Protein AF-A0AA38G7N3-F1 (afdb_monomer_lite)

Structure (mmCIF, N/CA/C/O backbone):
data_AF-A0AA38G7N3-F1
#
_entry.id   AF-A0AA38G7N3-F1
#
loop_
_atom_site.group_PDB
_atom_site.id
_atom_site.type_symbol
_atom_site.label_atom_id
_atom_site.label_alt_id
_atom_site.label_comp_id
_atom_site.label_asym_id
_atom_site.label_entity_id
_atom_site.label_seq_id
_atom_site.pdbx_PDB_ins_code
_atom_site.Cartn_x
_atom_site.Cartn_y
_atom_site.Cartn_z
_atom_site.occupancy
_atom_site.B_iso_or_equiv
_atom_site.auth_seq_id
_atom_site.auth_comp_id
_atom_site.auth_asym_id
_atom_site.auth_atom_id
_atom_site.pdbx_PDB_model_num
ATOM 1 N N . VAL A 1 1 ? 6.280 -7.141 40.605 1.00 56.66 1 VAL A N 1
ATOM 2 C CA . VAL A 1 1 ? 7.284 -6.150 40.138 1.00 56.66 1 VAL A CA 1
ATOM 3 C C . VAL A 1 1 ? 6.801 -5.574 38.814 1.00 56.66 1 VAL A C 1
ATOM 5 O O . VAL A 1 1 ? 6.368 -6.355 37.980 1.00 56.66 1 VAL A O 1
ATOM 8 N N . LYS A 1 2 ? 6.812 -4.248 38.618 1.00 65.69 2 LYS A N 1
ATOM 9 C CA . LYS A 1 2 ? 6.486 -3.634 37.316 1.00 65.69 2 LYS A CA 1
ATOM 10 C C . LYS A 1 2 ? 7.742 -3.665 36.441 1.00 65.69 2 LYS A C 1
ATOM 12 O O . LYS A 1 2 ? 8.681 -2.908 36.693 1.00 65.69 2 LYS A O 1
ATOM 17 N N . LEU A 1 3 ? 7.789 -4.608 35.503 1.00 78.12 3 LEU A N 1
ATOM 18 C CA . LEU A 1 3 ? 8.954 -4.843 34.642 1.00 78.12 3 LEU A CA 1
ATOM 19 C C . LEU A 1 3 ? 8.953 -3.947 33.402 1.00 78.12 3 LEU A C 1
ATOM 21 O O . LEU A 1 3 ? 10.019 -3.579 32.917 1.00 78.12 3 LEU A O 1
ATOM 25 N N . ASP A 1 4 ? 7.774 -3.539 32.942 1.00 82.88 4 ASP A N 1
ATOM 26 C CA . ASP A 1 4 ? 7.640 -2.739 31.733 1.00 82.88 4 ASP A CA 1
ATOM 27 C C . ASP A 1 4 ? 8.086 -1.290 32.006 1.00 82.88 4 ASP A C 1
ATOM 29 O O . ASP A 1 4 ? 7.532 -0.593 32.868 1.00 82.88 4 ASP A O 1
ATOM 33 N N . ARG A 1 5 ? 9.121 -0.838 31.287 1.00 86.62 5 ARG A N 1
ATOM 34 C CA . ARG A 1 5 ? 9.726 0.497 31.410 1.00 86.62 5 ARG A CA 1
ATOM 35 C C . ARG A 1 5 ? 9.989 1.082 30.026 1.00 86.62 5 ARG A C 1
ATOM 37 O O . ARG A 1 5 ? 10.349 0.355 29.107 1.00 86.62 5 ARG A O 1
ATOM 44 N N . ALA A 1 6 ? 9.861 2.399 29.904 1.00 85.00 6 ALA A N 1
ATOM 45 C CA . ALA A 1 6 ? 10.333 3.155 28.749 1.00 85.00 6 ALA A CA 1
ATOM 46 C C . ALA A 1 6 ? 11.494 4.054 29.187 1.00 85.00 6 ALA A C 1
ATOM 48 O O . ALA A 1 6 ? 11.444 4.651 30.262 1.00 85.00 6 ALA A O 1
ATOM 49 N N . LEU A 1 7 ? 12.533 4.136 28.359 1.00 89.75 7 LEU A N 1
ATOM 50 C CA . LEU A 1 7 ? 13.671 5.033 28.546 1.00 89.75 7 LEU A CA 1
ATOM 51 C C . LEU A 1 7 ? 13.673 6.039 27.397 1.00 89.75 7 LEU A C 1
ATOM 53 O O . LEU A 1 7 ? 13.518 5.662 26.238 1.00 89.75 7 LEU A O 1
ATOM 57 N N . ILE A 1 8 ? 13.810 7.318 27.733 1.00 86.25 8 ILE A N 1
ATOM 58 C CA . ILE A 1 8 ? 13.671 8.449 26.812 1.00 86.25 8 ILE A CA 1
ATOM 59 C C . ILE A 1 8 ? 14.847 9.388 27.083 1.00 86.25 8 ILE A C 1
ATOM 61 O O . ILE A 1 8 ? 15.152 9.676 28.240 1.00 86.25 8 ILE A O 1
ATOM 65 N N . SER A 1 9 ? 15.533 9.841 26.031 1.00 87.69 9 SER A N 1
ATOM 66 C CA . SER A 1 9 ? 16.610 10.824 26.172 1.00 87.69 9 SER A CA 1
ATOM 67 C C . SER A 1 9 ? 16.038 12.216 26.444 1.00 87.69 9 SER A C 1
ATOM 69 O O . SER A 1 9 ? 14.966 12.561 25.950 1.00 87.69 9 SER A O 1
ATOM 71 N N . ALA A 1 10 ? 16.766 13.040 27.202 1.00 85.50 10 ALA A N 1
ATOM 72 C CA . ALA A 1 10 ? 16.319 14.390 27.555 1.00 85.50 10 ALA A CA 1
ATOM 73 C C . ALA A 1 10 ? 15.984 15.238 26.313 1.00 85.50 10 ALA A C 1
ATOM 75 O O . ALA A 1 10 ? 14.945 15.888 26.273 1.00 85.50 10 ALA A O 1
ATOM 76 N N . ASN A 1 11 ? 16.808 15.144 25.266 1.00 84.06 11 ASN A N 1
ATOM 77 C CA . ASN A 1 11 ? 16.597 15.844 23.996 1.00 84.06 11 ASN A CA 1
ATOM 78 C C . ASN A 1 11 ? 15.241 15.483 23.363 1.00 84.06 11 ASN A C 1
ATOM 80 O O . ASN A 1 11 ? 14.572 16.328 22.782 1.00 84.06 11 ASN A O 1
ATOM 84 N N . TRP A 1 12 ? 14.797 14.233 23.517 1.00 77.31 12 TRP A N 1
ATOM 85 C CA . TRP A 1 12 ? 13.557 13.753 22.911 1.00 77.31 12 TRP A CA 1
ATOM 86 C C . TRP A 1 12 ? 12.296 14.249 23.630 1.00 77.31 12 TRP A C 1
ATOM 88 O O . TRP A 1 12 ? 11.263 14.420 22.990 1.00 77.31 12 TRP A O 1
ATOM 98 N N . ILE A 1 13 ? 12.391 14.530 24.937 1.00 79.81 13 ILE A N 1
ATOM 99 C CA . ILE A 1 13 ? 11.315 15.159 25.727 1.00 79.81 13 ILE A CA 1
ATOM 100 C C . ILE A 1 13 ? 11.055 16.591 25.255 1.00 79.81 13 ILE A C 1
ATOM 102 O O . ILE A 1 13 ? 9.915 17.042 25.262 1.00 79.81 13 ILE A O 1
ATOM 106 N N . LEU A 1 14 ? 12.111 17.296 24.849 1.00 76.88 14 LEU A N 1
ATOM 107 C CA . LEU A 1 14 ? 12.034 18.698 24.444 1.00 76.88 14 LEU A CA 1
ATOM 108 C C . LEU A 1 14 ? 11.465 18.864 23.029 1.00 76.88 14 LEU A C 1
ATOM 110 O O . LEU A 1 14 ? 10.710 19.801 22.781 1.00 76.88 14 LEU A O 1
ATOM 114 N N . ASP A 1 15 ? 11.794 17.943 22.120 1.00 75.19 15 ASP A N 1
ATOM 115 C CA . ASP A 1 15 ? 11.498 18.097 20.692 1.00 75.19 15 ASP A CA 1
ATOM 116 C C . ASP A 1 15 ? 10.175 17.457 20.240 1.00 75.19 15 ASP A C 1
ATOM 118 O O . ASP A 1 15 ? 9.755 17.671 19.101 1.00 75.19 15 ASP A O 1
ATOM 122 N N . GLN A 1 16 ? 9.534 16.616 21.061 1.00 72.81 16 GLN A N 1
ATOM 123 C CA . GLN A 1 16 ? 8.379 15.817 20.634 1.00 72.81 16 GLN A CA 1
ATOM 124 C C . GLN A 1 16 ? 7.211 15.897 21.615 1.00 72.81 16 GLN A C 1
ATOM 126 O O . GLN A 1 16 ? 7.343 15.597 22.797 1.00 72.81 16 GLN A O 1
ATOM 131 N N . ASN A 1 17 ? 6.020 16.177 21.086 1.00 82.62 17 ASN A N 1
ATOM 132 C CA . ASN A 1 17 ? 4.781 15.993 21.832 1.00 82.62 17 ASN A CA 1
ATOM 133 C C . ASN A 1 17 ? 4.382 14.515 21.782 1.00 82.62 17 ASN A C 1
ATOM 135 O O . ASN A 1 17 ? 3.955 14.011 20.742 1.00 82.62 17 ASN A O 1
ATOM 139 N N . PHE A 1 18 ? 4.484 13.816 22.910 1.00 84.25 18 PHE A N 1
ATOM 140 C CA . PHE A 1 18 ? 4.084 12.416 23.021 1.00 84.25 18 PHE A CA 1
ATOM 141 C C . PHE A 1 18 ? 3.322 12.126 24.317 1.00 84.25 18 PHE A C 1
ATOM 143 O O . PHE A 1 18 ? 3.363 12.882 25.283 1.00 84.25 18 PHE A O 1
ATOM 150 N N . HIS A 1 19 ? 2.625 10.994 24.334 1.00 86.56 19 HIS A N 1
ATOM 151 C CA . HIS A 1 19 ? 1.926 10.439 25.478 1.00 86.56 19 HIS A CA 1
ATOM 152 C C . HIS A 1 19 ? 2.284 8.965 25.640 1.00 86.56 19 HIS A C 1
ATOM 154 O O . HIS A 1 19 ? 2.092 8.160 24.729 1.00 86.56 19 HIS A O 1
ATOM 160 N N . LEU A 1 20 ? 2.780 8.606 26.819 1.00 88.81 20 LEU A N 1
ATOM 161 C CA . LEU A 1 20 ? 3.062 7.224 27.181 1.00 88.81 20 LEU A CA 1
ATOM 162 C C . LEU A 1 20 ? 1.882 6.655 27.976 1.00 88.81 20 LEU A C 1
ATOM 164 O O . LEU A 1 20 ? 1.477 7.230 28.983 1.00 88.81 20 LEU A O 1
ATOM 168 N N . SER A 1 21 ? 1.364 5.507 27.551 1.00 89.12 21 SER A N 1
ATOM 169 C CA . SER A 1 21 ? 0.252 4.810 28.204 1.00 89.12 21 SER A CA 1
ATOM 170 C C . SER A 1 21 ? 0.551 3.319 28.352 1.00 89.12 21 SER A C 1
ATOM 172 O O . SER A 1 21 ? 1.391 2.770 27.643 1.00 89.12 21 SER A O 1
ATOM 174 N N . SER A 1 22 ? -0.116 2.654 29.292 1.00 88.12 22 SER A N 1
ATOM 175 C CA . SER A 1 22 ? -0.046 1.199 29.453 1.00 88.12 22 SER A CA 1
ATOM 176 C C . SER A 1 22 ? -1.374 0.597 29.011 1.00 88.12 22 SER A C 1
ATOM 178 O O . SER A 1 22 ? -2.429 1.069 29.434 1.00 88.12 22 SER A O 1
ATOM 180 N N . LEU A 1 23 ? -1.325 -0.416 28.148 1.00 84.50 23 LEU A N 1
ATOM 181 C CA . LEU A 1 23 ? -2.513 -1.114 27.678 1.00 84.50 23 LEU A CA 1
ATOM 182 C C . LEU A 1 23 ? -2.962 -2.194 28.671 1.00 84.50 23 LEU A C 1
ATOM 184 O O . LEU A 1 23 ? -2.127 -2.781 29.371 1.00 84.50 23 LEU A O 1
ATOM 188 N N . PRO A 1 24 ? -4.273 -2.502 28.699 1.00 84.38 24 PRO A N 1
ATOM 189 C CA . PRO A 1 24 ? -4.792 -3.628 29.453 1.00 84.38 24 PRO A CA 1
ATOM 190 C C . PRO A 1 24 ? -4.127 -4.943 29.042 1.00 84.38 24 PRO A C 1
ATOM 192 O O . PRO A 1 24 ? -3.844 -5.204 27.871 1.00 84.38 24 PRO A O 1
ATOM 195 N N . ARG A 1 25 ? -3.920 -5.796 30.037 1.00 82.06 25 ARG A N 1
ATOM 196 C CA . ARG A 1 25 ? -3.364 -7.133 29.878 1.00 82.06 25 ARG A CA 1
ATOM 197 C C . ARG A 1 25 ? -4.324 -8.026 29.090 1.00 82.06 25 ARG A C 1
ATOM 199 O O . ARG A 1 25 ? -5.465 -8.206 29.503 1.00 82.06 25 ARG A O 1
ATOM 206 N N . THR A 1 26 ? -3.856 -8.630 27.999 1.00 73.75 26 THR A N 1
ATOM 207 C CA . THR A 1 26 ? -4.616 -9.628 27.226 1.00 73.75 26 THR A CA 1
ATOM 208 C C . THR A 1 26 ? -3.740 -10.859 26.977 1.00 73.75 26 THR A C 1
ATOM 210 O O . THR A 1 26 ? -2.892 -10.871 26.095 1.00 73.75 26 THR A O 1
ATOM 213 N N . GLY A 1 27 ? -3.889 -11.896 27.808 1.00 75.25 27 GLY A N 1
ATOM 214 C CA . GLY A 1 27 ? -3.249 -13.205 27.588 1.00 75.25 27 GLY A CA 1
ATOM 215 C C . GLY A 1 27 ? -1.733 -13.313 27.837 1.00 75.25 27 GLY A C 1
ATOM 216 O O . GLY A 1 27 ? -1.171 -14.371 27.585 1.00 75.25 27 GLY A O 1
ATOM 217 N N . SER A 1 28 ? -1.071 -12.270 28.346 1.00 79.62 28 SER A N 1
ATOM 218 C CA . SER A 1 28 ? 0.340 -12.281 28.778 1.00 79.62 28 SER A CA 1
ATOM 219 C C . SER A 1 28 ? 0.448 -11.814 30.231 1.00 79.62 28 SER A C 1
ATOM 221 O O . SER A 1 28 ? -0.455 -11.156 30.743 1.00 79.62 28 SER A O 1
ATOM 223 N N . ASP A 1 29 ? 1.544 -12.129 30.914 1.00 79.94 29 ASP A N 1
ATOM 224 C CA . ASP A 1 29 ? 1.887 -11.574 32.219 1.00 79.94 29 ASP A CA 1
ATOM 225 C C . ASP A 1 29 ? 2.515 -10.158 32.155 1.00 79.94 29 ASP A C 1
ATOM 227 O O . ASP A 1 29 ? 2.878 -9.595 33.195 1.00 79.94 29 ASP A O 1
ATOM 231 N N . HIS A 1 30 ? 2.547 -9.542 30.968 1.00 81.25 30 HIS A N 1
ATOM 232 C CA . HIS A 1 30 ? 3.019 -8.178 30.712 1.00 81.25 30 HIS A CA 1
ATOM 233 C C . HIS A 1 30 ? 1.888 -7.184 30.409 1.00 81.25 30 HIS A C 1
ATOM 235 O O . HIS A 1 30 ? 0.839 -7.552 29.873 1.00 81.25 30 HIS A O 1
ATOM 241 N N . ASN A 1 31 ? 2.115 -5.902 30.729 1.00 85.12 31 ASN A N 1
ATOM 242 C CA . ASN A 1 31 ? 1.244 -4.805 30.302 1.00 85.12 31 ASN A CA 1
ATOM 243 C C . ASN A 1 31 ? 1.965 -4.009 29.203 1.00 85.12 31 ASN A C 1
ATOM 245 O O . ASN A 1 31 ? 2.883 -3.246 29.518 1.00 85.12 31 ASN A O 1
ATOM 249 N N . PRO A 1 32 ? 1.563 -4.133 27.926 1.00 87.25 32 PRO A N 1
ATOM 250 C CA . PRO A 1 32 ? 2.224 -3.414 26.844 1.00 87.25 32 PRO A CA 1
ATOM 251 C C . PRO A 1 32 ? 2.266 -1.907 27.118 1.00 87.25 32 PRO A C 1
ATOM 253 O O . PRO A 1 32 ? 1.261 -1.307 27.505 1.00 87.25 32 PRO A O 1
ATOM 256 N N . ILE A 1 33 ? 3.428 -1.288 26.921 1.00 90.38 33 ILE A N 1
ATOM 2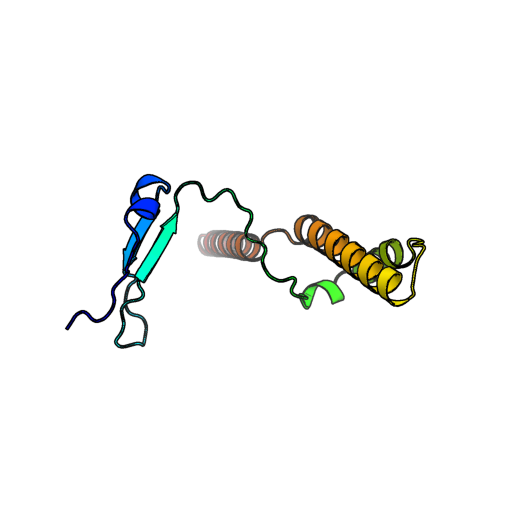57 C CA . ILE A 1 33 ? 3.579 0.168 26.978 1.00 90.38 33 ILE A CA 1
ATOM 258 C C . ILE A 1 33 ? 3.476 0.710 25.557 1.00 90.38 33 ILE A C 1
ATOM 260 O O . ILE A 1 33 ? 4.191 0.262 24.662 1.00 90.38 33 ILE A O 1
ATOM 264 N N . VAL A 1 34 ? 2.598 1.689 25.359 1.00 87.62 34 VAL A N 1
ATOM 265 C CA . VAL A 1 34 ? 2.381 2.364 24.081 1.00 87.62 34 VAL A CA 1
ATOM 266 C C . VAL A 1 34 ? 2.813 3.813 24.195 1.00 87.62 34 VAL A C 1
ATOM 268 O O . VAL A 1 34 ? 2.352 4.552 25.066 1.00 87.62 34 VAL A O 1
ATOM 271 N N . LEU A 1 35 ? 3.679 4.216 23.273 1.00 87.69 35 LEU A N 1
ATOM 272 C CA . LEU A 1 35 ? 4.090 5.593 23.075 1.00 87.69 35 LEU A CA 1
ATOM 273 C C . LEU A 1 35 ? 3.324 6.173 21.882 1.00 87.69 35 LEU A C 1
ATOM 275 O O . LEU A 1 35 ? 3.563 5.796 20.736 1.00 87.69 35 LEU A O 1
ATOM 279 N N . ASN A 1 36 ? 2.395 7.077 22.169 1.00 84.12 36 ASN A N 1
ATOM 280 C CA . ASN A 1 36 ? 1.609 7.805 21.182 1.00 84.12 36 ASN A CA 1
ATOM 281 C C . ASN A 1 36 ? 2.252 9.162 20.926 1.00 84.12 36 ASN A C 1
ATOM 283 O O . ASN A 1 36 ? 2.655 9.835 21.865 1.00 84.12 36 ASN A O 1
ATOM 287 N N . PHE A 1 37 ? 2.303 9.605 19.679 1.00 81.62 37 PHE A N 1
ATOM 288 C CA . PHE A 1 37 ? 2.840 10.917 19.330 1.00 81.62 37 PHE A CA 1
ATOM 289 C C . PHE A 1 37 ? 1.703 11.812 18.862 1.00 81.62 37 PHE A C 1
ATOM 291 O O . PHE A 1 37 ? 0.895 11.409 18.024 1.00 81.62 37 PHE A O 1
ATOM 298 N N . PHE A 1 38 ? 1.647 13.030 19.387 1.00 74.50 38 PHE A N 1
ATOM 299 C CA . PHE A 1 38 ? 0.723 14.043 18.905 1.00 74.50 38 PHE A CA 1
ATOM 300 C C . PHE A 1 38 ? 1.331 14.682 17.657 1.00 74.50 38 PHE A C 1
ATOM 302 O O . PHE A 1 38 ? 2.499 15.061 17.653 1.00 74.50 38 PHE A O 1
ATOM 309 N N . ASN A 1 39 ? 0.544 14.798 16.589 1.00 64.00 39 ASN A N 1
ATOM 310 C CA . ASN A 1 39 ? 0.963 15.407 15.322 1.00 64.00 39 ASN A CA 1
ATOM 311 C C . ASN A 1 39 ? 2.097 14.665 14.589 1.00 64.00 39 ASN A C 1
ATOM 313 O O . ASN A 1 39 ? 2.880 15.294 13.876 1.00 64.00 39 ASN A O 1
ATOM 317 N N . TRP A 1 40 ? 2.182 13.332 14.697 1.00 59.34 40 TRP A N 1
ATOM 318 C CA . TRP A 1 40 ? 3.037 12.551 13.796 1.00 59.34 40 TRP A CA 1
ATOM 319 C C . TRP A 1 40 ? 2.486 12.662 12.365 1.00 59.34 40 TRP A C 1
ATOM 321 O O . TRP A 1 40 ? 1.621 11.902 11.938 1.00 59.34 40 TRP A O 1
ATOM 331 N N . THR A 1 41 ? 2.985 13.643 11.616 1.00 58.88 41 THR A N 1
ATOM 332 C CA . THR A 1 41 ? 2.579 13.931 10.232 1.00 58.88 41 THR A CA 1
ATOM 333 C C . THR A 1 41 ? 3.310 13.076 9.207 1.00 58.88 41 THR A C 1
ATOM 335 O O . THR A 1 41 ? 2.944 13.090 8.033 1.00 58.88 41 THR A O 1
ATOM 338 N N . LYS A 1 42 ? 4.338 12.314 9.610 1.00 59.06 42 LYS A N 1
ATOM 339 C CA . LYS A 1 42 ? 5.011 11.400 8.686 1.00 59.06 42 LYS A CA 1
ATOM 340 C C . LYS A 1 42 ? 4.033 10.288 8.301 1.00 59.06 42 LYS A C 1
ATOM 342 O O . LYS A 1 42 ? 3.662 9.500 9.175 1.00 59.06 42 LYS A O 1
ATOM 347 N N . PRO A 1 43 ? 3.628 10.190 7.022 1.00 58.47 43 PRO A N 1
ATOM 348 C CA . PRO A 1 43 ? 2.735 9.132 6.594 1.00 58.47 43 PRO A CA 1
ATOM 349 C C . PRO A 1 43 ? 3.383 7.793 6.929 1.00 58.47 43 PRO A C 1
ATOM 351 O O . PRO A 1 43 ? 4.544 7.549 6.598 1.00 58.47 43 PRO A O 1
ATOM 354 N N . PHE A 1 44 ? 2.637 6.925 7.608 1.00 62.72 44 PHE A N 1
ATOM 355 C CA . PHE A 1 44 ? 3.074 5.560 7.842 1.00 62.72 44 PHE A CA 1
ATOM 356 C C . PHE A 1 44 ? 3.356 4.906 6.485 1.00 62.72 44 PHE A C 1
ATOM 358 O O . PHE A 1 44 ? 2.449 4.632 5.692 1.00 62.72 44 PHE A O 1
ATOM 365 N N . HIS A 1 45 ? 4.631 4.666 6.190 1.00 61.22 45 HIS A N 1
ATOM 366 C CA . HIS A 1 45 ? 5.038 3.913 5.014 1.00 61.22 45 HIS A CA 1
ATOM 367 C C . HIS A 1 45 ? 4.881 2.427 5.318 1.00 61.22 45 HIS A C 1
ATOM 369 O O . HIS A 1 45 ? 5.860 1.698 5.447 1.00 61.22 45 HIS A O 1
ATOM 375 N N . GLY A 1 46 ? 3.630 1.978 5.441 1.00 67.19 46 GLY A N 1
ATOM 376 C CA . GLY A 1 46 ? 3.334 0.556 5.505 1.00 67.19 46 GLY A CA 1
ATOM 377 C C . GLY A 1 46 ? 4.007 -0.164 4.340 1.00 67.19 46 GLY A C 1
ATOM 378 O O . GLY A 1 46 ? 4.039 0.342 3.208 1.00 67.19 46 GLY A O 1
ATOM 379 N N . ASN A 1 47 ? 4.571 -1.335 4.632 1.00 77.75 47 ASN A N 1
ATOM 380 C CA . ASN A 1 47 ? 5.089 -2.214 3.597 1.00 77.75 47 ASN A CA 1
ATOM 381 C C . ASN A 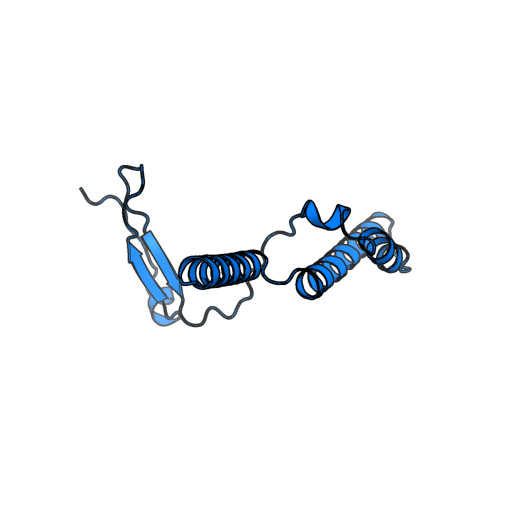1 47 ? 3.995 -2.443 2.551 1.00 77.75 47 ASN A C 1
ATOM 383 O O . ASN A 1 47 ? 2.819 -2.579 2.887 1.00 77.75 47 ASN A O 1
ATOM 387 N N . PHE A 1 48 ? 4.383 -2.461 1.277 1.00 83.50 48 PHE A N 1
ATOM 388 C CA . PHE A 1 48 ? 3.445 -2.827 0.225 1.00 83.50 48 PHE A CA 1
ATOM 389 C C . PHE A 1 48 ? 3.091 -4.294 0.405 1.00 83.50 48 PHE A C 1
ATOM 391 O O . PHE A 1 48 ? 3.977 -5.147 0.360 1.00 83.50 48 PHE A O 1
ATOM 398 N N . LYS A 1 49 ? 1.812 -4.552 0.649 1.00 87.88 49 LYS A N 1
ATOM 399 C CA . LYS A 1 49 ? 1.254 -5.890 0.765 1.00 87.88 49 LYS A CA 1
ATOM 400 C C . LYS A 1 49 ? 0.354 -6.119 -0.425 1.00 87.88 49 LYS A C 1
ATOM 402 O O . LYS A 1 49 ? -0.342 -5.206 -0.854 1.00 87.88 49 LYS A O 1
ATOM 407 N N . PHE A 1 50 ? 0.423 -7.326 -0.952 1.00 88.75 50 PHE A N 1
ATOM 408 C CA . PHE A 1 50 ? -0.543 -7.801 -1.915 1.00 88.75 50 PHE A CA 1
ATOM 409 C C . PHE A 1 50 ? -1.820 -8.204 -1.178 1.00 88.75 50 PHE A C 1
ATOM 411 O O . PHE A 1 50 ? -1.737 -8.915 -0.177 1.00 88.75 50 PHE A O 1
ATOM 418 N N . GLU A 1 51 ? -2.974 -7.773 -1.679 1.00 90.25 51 GLU A N 1
ATOM 419 C CA . GLU A 1 51 ? -4.276 -8.159 -1.138 1.00 90.25 51 GLU A CA 1
ATOM 420 C C . GLU A 1 51 ? -4.982 -9.094 -2.119 1.00 90.25 51 GLU A C 1
ATOM 422 O O . GLU A 1 51 ? -5.090 -8.799 -3.310 1.00 90.25 51 GLU A O 1
ATOM 427 N N . LYS A 1 52 ? -5.494 -10.223 -1.618 1.00 92.00 52 LYS A N 1
ATOM 428 C CA . LYS A 1 52 ? -6.113 -11.262 -2.459 1.00 92.00 52 LYS A CA 1
ATOM 429 C C . LYS A 1 52 ? -7.282 -10.726 -3.292 1.00 92.00 52 LYS A C 1
ATOM 431 O O . LYS A 1 52 ? -7.407 -11.092 -4.456 1.00 92.00 52 LYS A O 1
ATOM 436 N N . MET A 1 53 ? -8.087 -9.836 -2.712 1.00 91.75 53 MET A N 1
ATOM 437 C CA . MET A 1 53 ? -9.259 -9.231 -3.358 1.00 91.75 53 MET A CA 1
ATOM 438 C C . MET A 1 53 ? -8.927 -8.516 -4.676 1.00 91.75 53 MET A C 1
ATOM 440 O O . MET A 1 53 ? -9.800 -8.337 -5.514 1.00 91.75 53 MET A O 1
ATOM 444 N N . TRP A 1 54 ? -7.669 -8.108 -4.885 1.00 94.25 54 TRP A N 1
ATOM 445 C CA . TRP A 1 54 ? -7.269 -7.464 -6.131 1.00 94.25 54 TRP A CA 1
ATOM 446 C C . TRP A 1 54 ? -7.455 -8.383 -7.330 1.00 94.25 54 TRP A C 1
ATOM 448 O O . TRP A 1 54 ? -7.815 -7.894 -8.388 1.00 94.25 54 TRP A O 1
ATOM 458 N N . LEU A 1 55 ? -7.246 -9.694 -7.161 1.00 92.88 55 LEU A N 1
ATOM 459 C CA . LEU A 1 55 ? -7.405 -10.681 -8.236 1.00 92.88 55 LEU A CA 1
ATOM 460 C C . LEU A 1 55 ? -8.855 -10.859 -8.677 1.00 92.88 55 LEU A C 1
ATOM 462 O O . LEU A 1 55 ? -9.098 -11.355 -9.769 1.00 92.88 55 LEU A O 1
ATOM 466 N N . GLU A 1 56 ? -9.799 -10.501 -7.813 1.00 93.62 56 GLU A N 1
ATOM 467 C CA . GLU A 1 56 ? -11.231 -10.626 -8.077 1.00 93.62 56 GLU A CA 1
ATOM 468 C C . GLU A 1 56 ? -11.776 -9.388 -8.802 1.00 93.62 56 GLU A C 1
ATOM 470 O O . GLU A 1 56 ? -12.891 -9.417 -9.312 1.00 93.62 56 GLU A O 1
ATOM 475 N N . HIS A 1 57 ? -10.992 -8.307 -8.876 1.00 95.44 57 HIS A N 1
ATOM 476 C CA . HIS A 1 57 ? -11.386 -7.092 -9.571 1.00 95.44 57 HIS A CA 1
ATOM 477 C C . HIS A 1 57 ? -10.983 -7.145 -11.046 1.00 95.44 57 HIS A C 1
ATOM 479 O O . HIS A 1 57 ? -9.808 -7.310 -11.369 1.00 95.44 57 HIS A O 1
ATOM 485 N N . GLU A 1 58 ? -11.944 -6.909 -11.936 1.00 95.12 58 GLU A N 1
ATOM 486 C CA . GLU A 1 58 ? -11.787 -6.993 -13.395 1.00 95.12 58 GLU A CA 1
ATOM 487 C C . GLU A 1 58 ? -10.610 -6.159 -13.942 1.00 95.12 58 GLU A C 1
ATOM 489 O O . GLU A 1 58 ? -9.766 -6.675 -14.671 1.00 95.12 58 GLU A O 1
ATOM 494 N N . ASP A 1 59 ? -10.470 -4.909 -13.496 1.00 93.56 59 ASP A N 1
ATOM 495 C CA . ASP A 1 59 ? -9.429 -4.002 -13.999 1.00 93.56 59 ASP A CA 1
ATOM 496 C C . ASP A 1 59 ? -7.974 -4.298 -13.572 1.00 93.56 59 ASP A C 1
ATOM 498 O O . ASP A 1 59 ? -7.056 -3.614 -14.037 1.00 93.56 59 ASP A O 1
ATOM 502 N N . ILE A 1 60 ? -7.706 -5.214 -12.629 1.00 93.81 60 ILE A N 1
ATOM 503 C CA . ILE A 1 60 ? -6.367 -5.296 -12.003 1.00 93.81 60 ILE A CA 1
ATOM 504 C C . ILE A 1 60 ? -5.258 -5.578 -13.019 1.00 93.81 60 ILE A C 1
ATOM 506 O O . ILE A 1 60 ? -4.189 -4.961 -12.977 1.00 93.81 60 ILE A O 1
ATOM 510 N N . LEU A 1 61 ? -5.509 -6.505 -13.945 1.00 94.38 61 LEU A N 1
ATOM 511 C CA . LEU A 1 61 ? -4.517 -6.926 -14.927 1.00 94.38 61 LEU A CA 1
ATOM 512 C C . LEU A 1 61 ? -4.228 -5.803 -15.915 1.00 94.38 61 LEU A C 1
ATOM 514 O O . LEU A 1 61 ? -3.062 -5.557 -16.226 1.00 94.38 61 LEU A O 1
ATOM 518 N N . ASP A 1 62 ? -5.260 -5.091 -16.353 1.00 94.88 62 ASP A N 1
ATOM 519 C CA . ASP A 1 62 ? -5.114 -3.995 -17.305 1.00 94.88 62 ASP A CA 1
ATOM 520 C C . ASP A 1 62 ? -4.365 -2.819 -16.680 1.00 94.88 62 ASP A C 1
ATOM 522 O O . ASP A 1 62 ? -3.451 -2.271 -17.295 1.00 94.88 62 ASP A O 1
ATOM 526 N N . ARG A 1 63 ? -4.624 -2.514 -15.404 1.00 92.81 63 ARG A N 1
ATOM 527 C CA . ARG A 1 63 ? -3.881 -1.484 -14.657 1.00 92.81 63 ARG A CA 1
ATOM 528 C C . ARG A 1 63 ? -2.409 -1.836 -14.464 1.00 92.81 63 ARG A C 1
ATOM 530 O O . ARG A 1 63 ? -1.552 -0.948 -14.496 1.00 92.81 63 ARG A O 1
ATOM 537 N N . ILE A 1 64 ? -2.100 -3.116 -14.243 1.00 95.00 64 ILE A N 1
ATOM 538 C CA . ILE A 1 64 ? -0.712 -3.585 -14.166 1.00 95.00 64 ILE A CA 1
ATOM 539 C C . ILE A 1 64 ? -0.043 -3.444 -15.530 1.00 95.00 64 ILE A C 1
ATOM 541 O O . ILE A 1 64 ? 1.043 -2.870 -15.585 1.00 95.00 64 ILE A O 1
ATOM 545 N N . LYS A 1 65 ? -0.680 -3.915 -16.610 1.00 95.56 65 LYS A N 1
ATOM 546 C CA . LYS A 1 65 ? -0.145 -3.840 -17.980 1.00 95.56 65 LYS A CA 1
ATOM 547 C C . LYS A 1 65 ? 0.109 -2.401 -18.418 1.00 95.56 65 LYS A C 1
ATOM 549 O O . LYS A 1 65 ? 1.239 -2.083 -18.776 1.00 95.56 65 LYS A O 1
ATOM 554 N N . GLU A 1 66 ? -0.882 -1.517 -18.260 1.00 94.12 66 GLU A N 1
ATOM 555 C CA . GLU A 1 66 ? -0.790 -0.080 -18.572 1.00 94.12 66 GLU A CA 1
ATOM 556 C C . GLU A 1 66 ? 0.490 0.530 -17.987 1.00 94.12 66 GLU A C 1
ATOM 558 O O . GLU A 1 66 ? 1.216 1.273 -18.649 1.00 94.12 66 GLU A O 1
ATOM 563 N N . ARG A 1 67 ? 0.799 0.196 -16.727 1.00 93.75 67 ARG A N 1
ATOM 564 C CA . ARG A 1 67 ? 1.970 0.749 -16.048 1.00 93.75 67 ARG A CA 1
ATOM 565 C C . ARG A 1 67 ? 3.251 -0.039 -16.301 1.00 93.75 67 ARG A C 1
ATOM 567 O O . ARG A 1 67 ? 4.336 0.544 -16.240 1.00 93.75 67 ARG A O 1
ATOM 574 N N . TRP A 1 68 ? 3.146 -1.337 -16.557 1.00 95.44 68 TRP A N 1
ATOM 575 C CA . TRP A 1 68 ? 4.280 -2.198 -16.856 1.00 95.44 68 TRP A CA 1
ATOM 576 C C . TRP A 1 68 ? 4.876 -1.885 -18.219 1.00 95.44 68 TRP A C 1
ATOM 578 O O . TRP A 1 68 ? 6.097 -1.873 -18.325 1.00 95.44 68 TRP A O 1
ATOM 588 N N . ASP A 1 69 ? 4.062 -1.569 -19.223 1.00 94.69 69 ASP A N 1
ATOM 589 C CA . ASP A 1 69 ? 4.518 -1.340 -20.599 1.00 94.69 69 ASP A CA 1
ATOM 590 C C . ASP A 1 69 ? 5.193 0.021 -20.800 1.00 94.69 69 ASP A C 1
ATOM 592 O O . ASP A 1 69 ? 5.841 0.252 -21.817 1.00 94.69 69 ASP A O 1
ATOM 596 N N . TRP A 1 70 ? 5.170 0.882 -19.779 1.00 93.00 70 TRP A N 1
ATOM 597 C CA . TRP A 1 70 ? 5.901 2.146 -19.770 1.00 93.00 70 TRP A CA 1
ATOM 598 C C . TRP A 1 70 ? 7.383 1.970 -20.144 1.00 93.00 70 TRP A C 1
ATOM 600 O O . TRP A 1 70 ? 8.117 1.169 -19.542 1.00 93.00 70 TRP A O 1
ATOM 610 N N . GLU A 1 71 ? 7.832 2.739 -21.135 1.00 92.38 71 GLU A N 1
ATOM 611 C CA . GLU A 1 71 ? 9.205 2.704 -21.622 1.00 92.38 71 GLU A CA 1
ATOM 612 C C . GLU A 1 71 ? 10.173 3.349 -20.628 1.00 92.38 71 GLU A C 1
ATOM 614 O O . GLU A 1 71 ? 9.957 4.439 -20.104 1.00 92.38 71 GLU A O 1
ATOM 619 N N . CYS A 1 72 ? 11.275 2.649 -20.365 1.00 92.88 72 CYS A N 1
ATOM 620 C CA . CYS A 1 72 ? 12.320 3.084 -19.452 1.00 92.88 72 CYS A CA 1
ATOM 621 C C . CYS A 1 72 ? 13.674 2.716 -20.050 1.00 92.88 72 CYS A C 1
ATOM 623 O O . CYS A 1 72 ? 13.882 1.563 -20.449 1.00 92.88 72 CYS A O 1
ATOM 625 N N . THR A 1 73 ? 14.581 3.686 -20.098 1.00 94.62 73 THR A N 1
ATOM 626 C CA . THR A 1 73 ? 15.953 3.533 -20.581 1.00 94.62 73 THR A CA 1
ATOM 6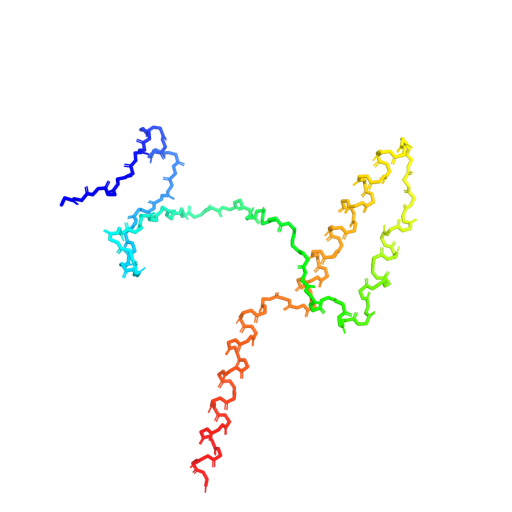27 C C . THR A 1 73 ? 16.910 3.261 -19.419 1.00 94.62 73 THR A C 1
ATOM 629 O O . THR A 1 73 ? 16.644 3.618 -18.271 1.00 94.62 73 THR A O 1
ATOM 632 N N . GLY A 1 74 ? 18.023 2.583 -19.704 1.00 95.31 74 GLY A N 1
ATOM 633 C CA . GLY A 1 74 ? 19.028 2.195 -18.712 1.00 95.31 74 GLY A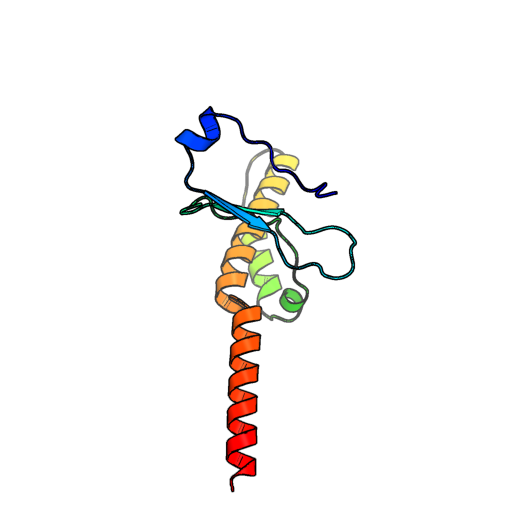 CA 1
ATOM 634 C C . GLY A 1 74 ? 19.287 0.691 -18.693 1.00 95.31 74 GLY A C 1
ATOM 635 O O . GLY A 1 74 ? 18.815 -0.055 -19.553 1.00 95.31 74 GLY A O 1
ATOM 636 N N . THR A 1 75 ? 20.048 0.234 -17.699 1.00 97.31 75 THR A N 1
ATOM 637 C CA . THR A 1 75 ? 20.377 -1.190 -17.548 1.00 97.31 75 THR A CA 1
ATOM 638 C C . THR A 1 75 ? 19.125 -2.026 -17.280 1.00 97.31 75 THR A C 1
ATOM 640 O O . THR A 1 75 ? 18.128 -1.535 -16.749 1.00 97.31 75 THR A O 1
ATOM 643 N N . THR A 1 76 ? 19.172 -3.321 -17.590 1.00 95.31 76 THR A N 1
ATOM 644 C CA . THR A 1 76 ? 18.056 -4.249 -17.339 1.00 95.31 76 THR A CA 1
ATOM 645 C C . THR A 1 76 ? 17.590 -4.217 -15.881 1.00 95.31 76 THR A C 1
ATOM 647 O O . THR A 1 76 ? 16.392 -4.141 -15.613 1.00 95.31 76 THR A O 1
ATOM 650 N N . GLN A 1 77 ? 18.534 -4.190 -14.935 1.00 96.75 77 GLN A N 1
ATOM 651 C CA . GLN A 1 77 ? 18.231 -4.092 -13.506 1.00 96.75 77 GLN A CA 1
ATOM 652 C C . GLN A 1 77 ? 17.536 -2.771 -13.159 1.00 96.75 77 GLN A C 1
ATOM 654 O O . GLN A 1 77 ? 16.548 -2.771 -12.424 1.00 96.75 77 GLN A O 1
ATOM 659 N N . PHE A 1 78 ? 18.013 -1.650 -13.705 1.00 96.50 78 PHE A N 1
ATOM 660 C CA . PHE A 1 78 ? 17.381 -0.351 -13.493 1.00 96.50 78 PHE A CA 1
ATOM 661 C C . PHE A 1 78 ? 15.945 -0.342 -14.025 1.00 96.50 78 PHE A C 1
ATOM 663 O O . PHE A 1 78 ? 15.022 0.013 -13.292 1.00 96.50 78 PHE A O 1
ATOM 670 N N . ARG A 1 79 ? 15.739 -0.814 -15.260 1.00 96.19 79 ARG A N 1
ATOM 671 C CA . ARG A 1 79 ? 14.418 -0.884 -15.902 1.00 96.19 79 ARG A CA 1
ATOM 672 C C . ARG A 1 79 ? 13.434 -1.714 -15.080 1.00 96.19 79 ARG A C 1
ATOM 674 O O . ARG A 1 79 ? 12.314 -1.265 -14.845 1.00 96.19 79 ARG A O 1
ATOM 681 N N . LEU A 1 80 ? 13.858 -2.882 -14.591 1.00 95.38 80 LEU A N 1
ATOM 682 C CA . LEU A 1 80 ? 13.036 -3.737 -13.731 1.00 95.38 80 LEU A CA 1
ATOM 683 C C . LEU A 1 80 ? 12.632 -3.019 -12.436 1.00 95.38 80 LEU A C 1
ATOM 685 O O . LEU A 1 80 ? 11.451 -2.978 -12.092 1.00 95.38 80 LEU A O 1
ATOM 689 N N . LEU A 1 81 ? 13.596 -2.413 -11.736 1.00 96.31 81 LEU A N 1
ATOM 690 C CA . LEU A 1 81 ? 13.330 -1.692 -10.489 1.00 96.31 81 LEU A CA 1
ATOM 691 C C . LEU A 1 81 ? 12.364 -0.521 -10.698 1.00 96.31 81 LEU A C 1
ATOM 693 O O . LEU A 1 81 ? 11.477 -0.311 -9.870 1.00 96.31 81 LEU A O 1
ATOM 697 N N . GLN A 1 82 ? 12.508 0.229 -11.793 1.00 96.19 82 GLN A N 1
ATOM 698 C CA . GLN A 1 82 ? 11.607 1.341 -12.098 1.00 96.19 82 GLN A CA 1
ATOM 699 C C . GLN A 1 82 ? 10.200 0.859 -12.450 1.00 96.19 82 GLN A C 1
ATOM 701 O O . GLN A 1 82 ? 9.233 1.389 -11.904 1.00 96.19 82 GLN A O 1
ATOM 706 N N . LYS A 1 83 ? 10.060 -0.181 -13.285 1.00 95.81 83 LYS A N 1
ATOM 707 C CA . LYS A 1 83 ? 8.748 -0.770 -13.606 1.00 95.81 83 LYS A CA 1
ATOM 708 C C . LYS A 1 83 ? 8.036 -1.275 -12.346 1.00 95.81 83 LYS A C 1
ATOM 710 O O . LYS A 1 83 ? 6.878 -0.927 -12.126 1.00 95.81 83 LYS A O 1
ATOM 715 N N . LEU A 1 84 ? 8.736 -1.986 -11.456 1.00 95.25 84 LEU A N 1
ATOM 716 C CA . LEU A 1 84 ? 8.168 -2.455 -10.183 1.00 95.25 84 LEU A CA 1
ATOM 717 C C . LEU A 1 84 ? 7.729 -1.302 -9.271 1.00 95.25 84 LEU A C 1
ATOM 719 O O . LEU A 1 84 ? 6.633 -1.344 -8.711 1.00 95.25 84 LEU A O 1
ATOM 723 N N . LYS A 1 85 ? 8.554 -0.254 -9.128 1.00 94.00 85 LYS A N 1
ATOM 724 C CA . LYS A 1 85 ? 8.191 0.950 -8.356 1.00 94.00 85 LYS A CA 1
ATOM 725 C C . LYS A 1 85 ? 6.937 1.618 -8.917 1.00 94.00 85 LYS A C 1
ATOM 727 O O . LYS A 1 85 ? 6.037 1.971 -8.156 1.00 94.00 85 LYS A O 1
ATOM 732 N N . ASN A 1 86 ? 6.872 1.739 -10.237 1.00 94.69 86 ASN A N 1
ATOM 733 C CA . ASN A 1 86 ? 5.768 2.357 -10.953 1.00 94.69 86 ASN A CA 1
ATOM 734 C C . ASN A 1 86 ? 4.458 1.579 -10.800 1.00 94.69 86 ASN A C 1
ATOM 736 O O . ASN A 1 86 ? 3.441 2.177 -10.445 1.00 94.69 86 ASN A O 1
ATOM 740 N N . VAL A 1 87 ? 4.485 0.260 -11.005 1.00 95.38 87 VAL A N 1
ATOM 741 C CA . VAL A 1 87 ? 3.318 -0.610 -10.789 1.00 95.38 87 VAL A CA 1
ATOM 742 C C . VAL A 1 87 ? 2.857 -0.536 -9.336 1.00 95.38 87 VAL A C 1
ATOM 744 O O . VAL A 1 87 ? 1.683 -0.285 -9.073 1.00 95.38 87 VAL A O 1
ATOM 747 N N . LYS A 1 88 ? 3.784 -0.647 -8.377 1.00 93.75 88 LYS A N 1
ATOM 748 C CA . LYS A 1 88 ? 3.478 -0.522 -6.945 1.00 93.75 88 LYS A CA 1
ATOM 749 C C . LYS A 1 88 ? 2.770 0.795 -6.617 1.00 93.75 88 LYS A C 1
ATOM 751 O O . LYS A 1 88 ? 1.810 0.789 -5.851 1.00 93.75 88 LYS A O 1
ATOM 756 N N . GLN A 1 89 ? 3.229 1.922 -7.159 1.00 92.62 89 GLN A N 1
ATOM 757 C CA . GLN A 1 89 ? 2.595 3.219 -6.915 1.00 92.62 89 GLN A CA 1
ATOM 758 C C . GLN A 1 89 ? 1.179 3.281 -7.496 1.00 92.62 89 GLN A C 1
ATOM 760 O O . GLN A 1 89 ? 0.259 3.688 -6.786 1.00 92.62 89 GLN A O 1
ATOM 765 N N . LYS A 1 90 ? 0.992 2.837 -8.744 1.00 93.38 90 LYS A N 1
ATOM 766 C CA . LYS A 1 90 ? -0.321 2.824 -9.407 1.00 93.38 90 LYS A CA 1
ATOM 767 C C . LYS A 1 90 ? -1.320 1.942 -8.650 1.00 93.38 90 LYS A C 1
ATOM 769 O O . LYS A 1 90 ? -2.414 2.409 -8.352 1.00 93.38 90 LYS A O 1
ATOM 774 N N . ILE A 1 91 ? -0.923 0.728 -8.254 1.00 94.50 91 ILE A N 1
ATOM 775 C CA . ILE A 1 91 ? -1.781 -0.180 -7.473 1.00 94.50 91 ILE A CA 1
ATOM 776 C C . ILE A 1 91 ? -2.141 0.434 -6.116 1.00 94.50 91 ILE A C 1
ATOM 778 O O . ILE A 1 91 ? -3.280 0.316 -5.683 1.00 94.50 91 ILE A O 1
ATOM 782 N N . ARG A 1 92 ? -1.211 1.122 -5.435 1.00 91.38 92 ARG A N 1
ATOM 783 C CA . ARG A 1 92 ? -1.513 1.772 -4.145 1.00 91.38 92 ARG A CA 1
ATOM 784 C C . ARG A 1 92 ? -2.589 2.846 -4.262 1.00 91.38 92 ARG A C 1
ATOM 786 O O . ARG A 1 92 ? -3.429 2.939 -3.371 1.00 91.38 92 ARG A O 1
ATOM 793 N N . ILE A 1 93 ? -2.523 3.662 -5.312 1.00 91.44 93 ILE A N 1
ATOM 794 C CA . ILE A 1 93 ? -3.510 4.717 -5.569 1.00 91.44 93 ILE A CA 1
ATOM 795 C C . ILE A 1 93 ? -4.856 4.072 -5.890 1.00 91.44 93 ILE A C 1
ATOM 797 O O . ILE A 1 93 ? -5.826 4.306 -5.177 1.00 91.44 93 ILE A O 1
ATOM 801 N N . TRP A 1 94 ? -4.866 3.159 -6.860 1.00 93.94 94 TRP A N 1
ATOM 802 C CA . TRP A 1 94 ? -6.065 2.437 -7.269 1.00 93.94 94 TRP A CA 1
ATOM 803 C C . TRP A 1 94 ? -6.739 1.687 -6.111 1.00 93.94 94 TRP A C 1
ATOM 805 O O . TRP A 1 94 ? -7.947 1.780 -5.937 1.00 93.94 94 TRP A O 1
ATOM 815 N N . ASN A 1 95 ? -5.968 1.001 -5.261 1.00 92.62 95 ASN A N 1
ATOM 816 C CA . ASN A 1 95 ? -6.511 0.289 -4.105 1.00 92.62 95 ASN A CA 1
ATOM 817 C C . ASN A 1 95 ? -7.244 1.238 -3.147 1.00 92.62 95 ASN A C 1
ATOM 819 O O . ASN A 1 95 ? -8.280 0.884 -2.594 1.00 92.62 95 ASN A O 1
ATOM 823 N N . LYS A 1 96 ? -6.718 2.454 -2.955 1.00 89.88 96 LYS A N 1
ATOM 824 C CA . LYS A 1 96 ? -7.376 3.468 -2.128 1.00 89.88 96 LYS A CA 1
ATOM 825 C C . LYS A 1 96 ? -8.647 4.006 -2.794 1.00 89.88 96 LYS A C 1
ATOM 827 O O . LYS A 1 96 ? -9.613 4.255 -2.086 1.00 89.88 96 LYS A O 1
ATOM 832 N N . GLU A 1 97 ? -8.639 4.187 -4.111 1.00 91.75 97 GLU A N 1
ATOM 833 C CA . GLU A 1 97 ? -9.786 4.699 -4.877 1.00 91.75 97 GLU A CA 1
ATOM 834 C C . GLU A 1 97 ? -10.938 3.691 -4.951 1.00 91.75 97 GLU A C 1
ATOM 836 O O . GLU A 1 97 ? -12.091 4.080 -4.805 1.00 91.75 97 GLU A O 1
ATOM 841 N N . VAL A 1 98 ? -10.630 2.406 -5.142 1.00 92.19 98 VAL A N 1
ATOM 842 C CA . VAL A 1 98 ? -11.639 1.355 -5.338 1.00 92.19 98 VAL A CA 1
ATOM 843 C C . VAL A 1 98 ? -12.088 0.720 -4.027 1.00 92.19 98 VAL A C 1
ATOM 845 O O . VAL A 1 98 ? -13.283 0.563 -3.799 1.00 92.19 98 VAL A O 1
ATOM 848 N N . PHE A 1 99 ? -11.150 0.354 -3.150 1.00 89.81 99 PHE A N 1
ATOM 849 C CA . PHE A 1 99 ? -11.472 -0.377 -1.919 1.00 89.81 99 PHE A CA 1
ATOM 850 C C . PHE A 1 99 ? -11.470 0.509 -0.671 1.00 89.81 99 PHE A C 1
ATOM 852 O O . PHE A 1 99 ? -12.111 0.167 0.324 1.00 89.81 99 PHE A O 1
ATOM 859 N N . GLY A 1 100 ? -10.756 1.640 -0.700 1.00 88.56 100 GLY A N 1
ATOM 860 C CA . GLY A 1 100 ? -10.673 2.563 0.430 1.00 88.56 100 GLY A CA 1
ATOM 861 C C . GLY A 1 100 ? -10.237 1.877 1.728 1.00 88.56 100 GLY A C 1
ATOM 862 O O . GLY A 1 100 ? -9.317 1.054 1.743 1.00 88.56 100 GLY A O 1
ATOM 863 N N . ASN A 1 101 ? -10.891 2.230 2.837 1.00 86.94 101 ASN A N 1
ATOM 864 C CA . ASN A 1 101 ? -10.716 1.545 4.113 1.00 86.94 101 ASN A CA 1
ATOM 865 C C . ASN A 1 101 ? -11.756 0.422 4.265 1.00 86.94 101 ASN A C 1
ATOM 867 O O . ASN A 1 101 ? -12.890 0.641 4.689 1.00 86.94 101 ASN A O 1
ATOM 871 N N . ILE A 1 102 ? -11.341 -0.810 3.965 1.00 86.19 102 ILE A N 1
ATOM 872 C CA . ILE A 1 102 ? -12.211 -1.996 4.017 1.00 86.19 102 ILE A CA 1
ATOM 873 C C . ILE A 1 102 ? -12.733 -2.257 5.438 1.00 86.19 102 ILE A C 1
ATOM 875 O O . ILE A 1 102 ? -13.837 -2.775 5.604 1.00 86.19 102 ILE A O 1
ATOM 879 N N . PHE A 1 103 ? -11.971 -1.903 6.479 1.00 84.19 103 PHE A N 1
ATOM 880 C CA . PHE A 1 103 ? -12.402 -2.098 7.866 1.00 84.19 103 PHE A CA 1
ATOM 881 C C . PHE A 1 103 ? -13.543 -1.155 8.239 1.00 84.19 103 PHE A C 1
ATOM 883 O O . PHE A 1 103 ? -14.518 -1.594 8.850 1.00 84.19 103 PHE A O 1
ATOM 890 N N . GLU A 1 104 ? -13.447 0.112 7.833 1.00 88.38 104 GLU A N 1
ATOM 891 C CA . GLU A 1 104 ? -14.542 1.078 7.972 1.00 88.38 104 GLU A CA 1
ATOM 892 C C . GLU A 1 104 ? -15.750 0.628 7.161 1.00 88.38 104 GLU A C 1
ATOM 894 O O . GLU A 1 104 ? -16.842 0.513 7.716 1.00 88.38 104 GLU A O 1
ATOM 899 N N . LYS A 1 105 ? -15.548 0.228 5.900 1.00 88.44 105 LYS A N 1
ATOM 900 C CA . LYS A 1 105 ? -16.655 -0.225 5.055 1.00 88.44 105 LYS A CA 1
ATOM 901 C C . LYS A 1 105 ? -17.376 -1.443 5.629 1.00 88.44 105 LYS A C 1
ATOM 903 O O . LYS A 1 105 ? -18.603 -1.505 5.637 1.00 88.44 105 LYS A O 1
ATOM 908 N N . LYS A 1 106 ? -16.623 -2.403 6.169 1.00 90.00 106 LYS A N 1
ATOM 909 C CA . LYS A 1 106 ? -17.177 -3.573 6.858 1.00 90.00 106 LYS A CA 1
ATOM 910 C C . LYS A 1 106 ? -17.973 -3.175 8.101 1.00 90.00 106 LYS A C 1
ATOM 912 O O . LYS A 1 106 ? -18.995 -3.797 8.378 1.00 90.00 106 LYS A O 1
ATOM 917 N N . LYS A 1 107 ? -17.503 -2.184 8.863 1.00 92.69 107 LYS A N 1
ATOM 918 C CA . LYS A 1 107 ? -18.208 -1.675 10.046 1.00 92.69 107 LYS A CA 1
ATOM 919 C C . LYS A 1 107 ? -19.532 -1.014 9.654 1.00 92.69 107 LYS A C 1
ATOM 921 O O . LYS A 1 107 ? -20.552 -1.353 10.241 1.00 92.69 107 LYS A O 1
ATOM 926 N N . GLU A 1 108 ? -19.518 -0.147 8.645 1.00 93.81 108 GLU A N 1
ATOM 927 C CA . GLU A 1 108 ? -20.722 0.513 8.117 1.00 93.81 108 GLU A CA 1
ATOM 928 C C . GLU A 1 108 ? -21.776 -0.500 7.663 1.00 93.81 108 GLU A C 1
ATOM 930 O O . GLU A 1 108 ? -22.928 -0.429 8.080 1.00 93.81 108 GLU A O 1
ATOM 935 N N . LEU A 1 109 ? -21.374 -1.481 6.849 1.00 92.81 109 LEU A N 1
ATOM 936 C CA . LEU A 1 109 ? -22.291 -2.497 6.326 1.00 92.81 109 LEU A CA 1
ATOM 937 C C . LEU A 1 109 ? -22.902 -3.356 7.438 1.00 92.81 109 LEU A C 1
ATOM 939 O O . LEU A 1 109 ? -24.071 -3.722 7.361 1.00 92.81 109 LEU A O 1
ATOM 943 N N . LYS A 1 110 ? -22.130 -3.665 8.487 1.00 92.69 1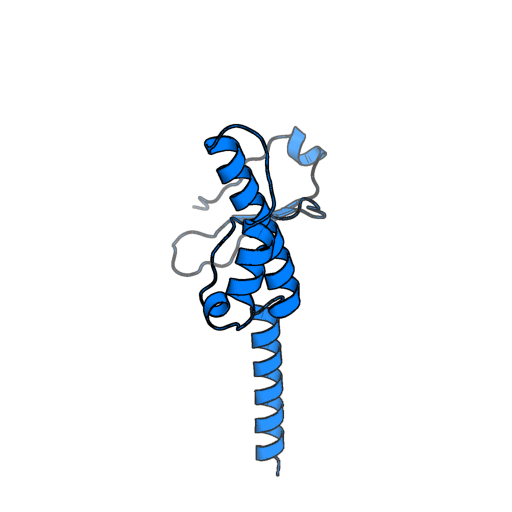10 LYS A N 1
ATOM 944 C CA . LYS A 1 110 ? -22.657 -4.372 9.662 1.00 92.69 110 LYS A CA 1
ATOM 945 C C . LYS A 1 110 ? -23.711 -3.552 10.396 1.00 92.69 110 LYS A C 1
ATOM 947 O O . LYS A 1 110 ? -24.755 -4.097 10.730 1.00 92.69 110 LYS A O 1
ATOM 952 N N . GLN A 1 111 ? -23.458 -2.262 10.597 1.00 94.38 111 GLN A N 1
ATOM 953 C CA . GLN A 1 111 ? -24.411 -1.379 11.263 1.00 94.38 111 GLN A CA 1
ATOM 954 C C . GLN A 1 111 ? -25.717 -1.256 10.461 1.00 94.38 111 GLN A C 1
ATOM 956 O O . GLN A 1 111 ? -26.798 -1.400 11.022 1.00 94.38 111 GLN A O 1
ATOM 961 N N . GLN A 1 112 ? -25.626 -1.086 9.138 1.00 94.00 112 GLN A N 1
ATOM 962 C CA . GLN A 1 112 ? -26.803 -1.056 8.260 1.00 94.00 112 GLN A CA 1
ATOM 963 C C . GLN A 1 112 ? -27.607 -2.361 8.322 1.00 94.00 112 GLN A C 1
ATOM 965 O O . GLN A 1 112 ? -28.837 -2.335 8.328 1.00 94.00 112 GLN A O 1
ATOM 970 N N . LEU A 1 113 ? -26.927 -3.509 8.383 1.00 94.00 113 LEU A N 1
ATOM 971 C CA . LEU A 1 113 ? -27.587 -4.804 8.522 1.00 94.00 113 LEU A CA 1
ATOM 972 C C . LEU A 1 113 ? -28.342 -4.916 9.855 1.00 94.00 113 LEU A C 1
ATOM 974 O O . LEU A 1 113 ? -29.483 -5.370 9.865 1.00 94.00 113 LEU A O 1
ATOM 978 N N . GLU A 1 114 ? -27.730 -4.491 10.962 1.00 93.25 114 GLU A N 1
ATOM 979 C CA . GLU A 1 114 ? -28.358 -4.496 12.291 1.00 93.25 114 GLU A CA 1
ATOM 980 C C . GLU A 1 114 ? -29.611 -3.608 12.328 1.00 93.25 114 GLU A C 1
ATOM 982 O O . GLU A 1 114 ? -30.661 -4.043 12.804 1.00 93.25 114 GLU A O 1
ATOM 987 N N . GLU A 1 115 ? -29.540 -2.405 11.752 1.00 93.06 115 GLU A N 1
ATOM 988 C CA . GLU A 1 115 ? -30.683 -1.488 11.640 1.00 93.06 115 GLU A CA 1
ATOM 989 C C . GLU A 1 115 ? -31.835 -2.094 10.825 1.00 93.06 115 GLU A C 1
ATOM 991 O O . GLU A 1 115 ? -32.995 -2.034 11.239 1.00 93.06 115 GLU A O 1
ATOM 996 N N . LEU A 1 116 ? -31.538 -2.725 9.685 1.00 92.31 116 LEU A N 1
ATOM 997 C CA . LEU A 1 116 ? -32.557 -3.373 8.855 1.00 92.31 116 LEU A CA 1
ATOM 998 C C . LEU A 1 116 ? -33.218 -4.558 9.570 1.00 92.31 116 LEU A C 1
ATOM 1000 O O . LEU A 1 116 ? -34.440 -4.696 9.513 1.00 92.31 116 LEU A O 1
ATOM 1004 N N . VAL A 1 117 ? -32.443 -5.390 10.272 1.00 88.94 117 VAL A N 1
ATOM 1005 C CA . VAL A 1 117 ? -32.967 -6.539 11.032 1.00 88.94 117 VAL A CA 1
ATOM 1006 C C . VAL A 1 117 ? -33.870 -6.086 12.182 1.00 88.94 117 VAL A C 1
ATOM 1008 O O . VAL A 1 117 ? -34.932 -6.677 12.398 1.00 88.94 117 VAL A O 1
ATOM 1011 N N . LEU A 1 118 ? -33.497 -5.015 12.889 1.00 84.56 118 LEU A N 1
ATOM 1012 C CA . LEU A 1 118 ? -34.333 -4.411 13.930 1.00 84.56 118 LEU A CA 1
ATOM 1013 C C . LEU A 1 118 ? -35.637 -3.849 13.350 1.00 84.56 118 LEU A C 1
ATOM 1015 O O . LEU A 1 118 ? -36.709 -4.112 13.888 1.00 84.56 118 LEU A O 1
ATOM 1019 N N . ASN A 1 119 ? -35.570 -3.141 12.221 1.00 80.94 119 ASN A N 1
ATOM 1020 C CA . ASN A 1 119 ? -36.748 -2.565 11.565 1.00 80.94 119 ASN A CA 1
ATOM 1021 C C . ASN A 1 119 ? -37.725 -3.619 11.028 1.00 80.94 119 ASN A C 1
ATOM 1023 O O . ASN A 1 119 ? -38.930 -3.372 10.992 1.00 80.94 119 ASN A O 1
ATOM 1027 N N . VAL A 1 120 ? -37.223 -4.782 10.607 1.00 80.12 120 VAL A N 1
ATOM 1028 C CA . VAL A 1 120 ? -38.061 -5.928 10.220 1.00 80.12 120 VAL A CA 1
ATOM 1029 C C . VAL A 1 120 ? -38.656 -6.620 11.447 1.00 80.12 120 VAL A C 1
ATOM 1031 O O . VAL A 1 120 ? -39.797 -7.049 11.379 1.00 80.12 120 VAL A O 1
ATOM 1034 N N . SER A 1 121 ? -37.929 -6.695 12.567 1.00 68.38 121 SER A N 1
ATOM 1035 C CA . SER A 1 121 ? -38.404 -7.360 13.797 1.00 68.38 121 SER A CA 1
ATOM 1036 C C . SER A 1 121 ? -39.398 -6.522 14.612 1.00 68.38 121 SER A C 1
ATOM 1038 O O . SER A 1 121 ? -40.070 -7.053 15.491 1.00 68.38 121 SER A O 1
ATOM 1040 N N . MET A 1 122 ? -39.466 -5.211 14.359 1.00 62.00 122 MET A N 1
ATOM 1041 C CA . MET A 1 122 ? -40.443 -4.291 14.958 1.00 62.00 122 MET A CA 1
ATOM 1042 C C . MET A 1 122 ? -41.744 -4.157 14.143 1.00 62.00 122 MET A C 1
ATOM 1044 O O . MET A 1 122 ? -42.631 -3.407 14.552 1.00 62.00 122 MET A O 1
ATOM 1048 N N . LYS A 1 123 ? -41.857 -4.847 13.001 1.00 50.09 123 LYS A N 1
ATOM 1049 C CA . LYS A 1 123 ? -43.094 -4.998 12.220 1.00 50.09 123 LYS A CA 1
ATOM 1050 C C . LYS A 1 123 ? -43.714 -6.365 12.470 1.00 50.09 123 LYS A C 1
ATOM 1052 O O . LYS A 1 123 ? -44.962 -6.417 12.463 1.00 50.09 123 LYS A O 1
#

Organism: Taxus chinensis (NCBI:txid29808)

Foldseek 3Di:
DQPDDDDDDPVRVVPFAWDWDWDDDDPDPHTDIDIGGDPPVPPPPPDQDDDPCLVVDPCNVVQLVVLQVDDDDDDPVVNVVNSVVRSSVSVVVVCCVPCNPVVVVVVVVVVVVVVVVVVVVVD

pLDDT: mean 86.2, std 10.49, range [50.09, 97.31]

Sequence (123 aa):
VKLDRALISANWILDQNFHLSSLPRTGSDHNPIVLNFFNWTKPFHGNFKFEKMWLEHEDILDRIKERWDWECTGTTQFRLLQKLKNVKQKIRIWNKEVFGNIFEKKKELKQQLEELVLNVSMK

Radius of gyration: 23.13 Å; chains: 1; bounding box: 64×32×62 Å

Secondary structure (DSSP, 8-state):
---------H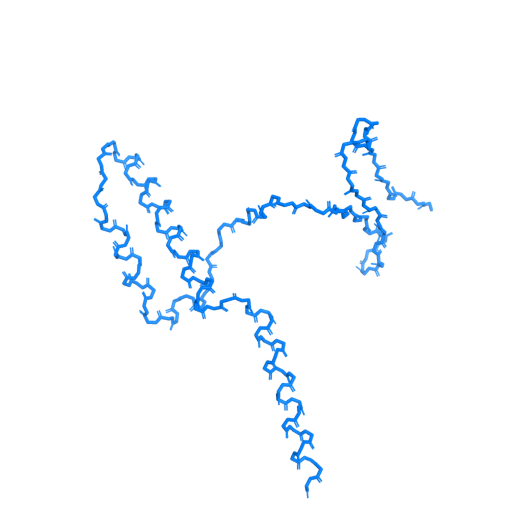HHHHH--EEEEEPPP-SSSS--EEEEETT--S---PPP---GGGGGSTTHHHHHHHHHS----S-HHHHHHHHHHHHHHHHHHHHHHHT--HHHHHHHHHHHHHHHHHHHHT-